Protein AF-0000000084345940 (afdb_homodimer)

Solvent-accessible surface area (backbone atoms only — not comparable to full-atom values): 6329 Å² total; per-residue (Å²): 132,87,79,57,64,68,58,35,52,55,50,37,49,34,37,73,66,59,27,70,25,77,77,74,71,40,69,29,50,72,84,35,34,68,28,63,70,56,36,51,52,23,52,48,50,47,47,73,69,34,82,93,59,132,132,87,79,60,62,69,59,35,53,52,52,37,49,34,36,75,66,56,27,71,26,85,87,78,70,40,69,29,49,73,81,75,48,77,53,63,70,57,36,50,51,22,52,40,52,50,50,67,70,34,84,51,45,91

pLDDT: mean 94.36, std 6.95, range [62.81, 98.5]

Sequence (108 aa):
MEVNMVVVEIAARRIMEKGENPKTHKTYVIDDVTNQVYRKAIENYILEHTEGIIMEVNMVVVEIAARRIMEKGENPKTHKTYVIDDVTNQVYRKAIENYILEHTEGII

Structure (mmCIF, N/CA/C/O backbone):
data_AF-0000000084345940-model_v1
#
loop_
_entity.id
_entity.type
_entity.pdbx_description
1 polymer 'Uncharacterized protein'
#
loop_
_atom_site.group_PDB
_atom_site.id
_atom_site.type_symbol
_atom_site.label_atom_id
_atom_site.label_alt_id
_atom_site.label_comp_id
_atom_site.label_asym_id
_atom_site.label_entity_id
_atom_site.label_seq_id
_atom_site.pdbx_PDB_ins_code
_atom_site.Cartn_x
_atom_site.Cartn_y
_atom_site.Cartn_z
_atom_site.occupancy
_atom_site.B_iso_or_equiv
_atom_site.auth_seq_id
_atom_site.auth_comp_id
_atom_site.auth_asym_id
_atom_site.auth_atom_id
_atom_site.pdbx_PDB_model_num
ATOM 1 N N . MET A 1 1 ? 11.422 -14.758 4.41 1 62.81 1 MET A N 1
ATOM 2 C CA . ME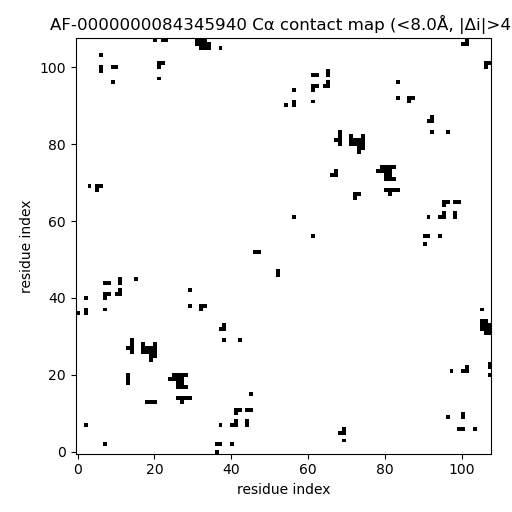T A 1 1 ? 11.273 -13.539 3.621 1 62.81 1 MET A CA 1
ATOM 3 C C . MET A 1 1 ? 10.859 -12.367 4.504 1 62.81 1 MET A C 1
ATOM 5 O O . MET A 1 1 ? 10.07 -12.539 5.438 1 62.81 1 MET A O 1
ATOM 9 N N . GLU A 1 2 ? 11.578 -11.312 4.414 1 83.12 2 GLU A N 1
ATOM 10 C CA . GLU A 1 2 ? 11.273 -10.188 5.293 1 83.12 2 GLU A CA 1
ATOM 11 C C . GLU A 1 2 ? 10.023 -9.445 4.82 1 83.12 2 GLU A C 1
ATOM 13 O O . GLU A 1 2 ? 9.836 -9.242 3.619 1 83.12 2 GLU A O 1
ATOM 18 N N . VAL A 1 3 ? 9.086 -9.266 5.668 1 90.94 3 VAL A N 1
ATOM 19 C CA . VAL A 1 3 ? 7.801 -8.625 5.418 1 90.94 3 VAL A CA 1
ATOM 20 C C . VAL A 1 3 ? 7.977 -7.109 5.348 1 90.94 3 VAL A C 1
ATOM 22 O O . VAL A 1 3 ? 8.648 -6.52 6.195 1 90.94 3 VAL A O 1
ATOM 25 N N . ASN A 1 4 ? 7.566 -6.508 4.223 1 94.31 4 ASN A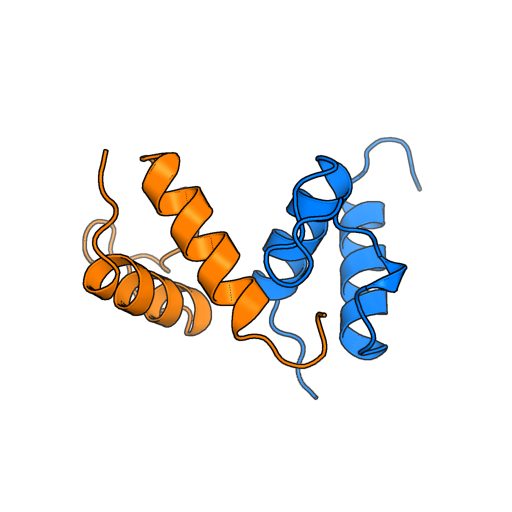 N 1
ATOM 26 C CA . ASN A 1 4 ? 7.535 -5.051 4.137 1 94.31 4 ASN A CA 1
ATOM 27 C C . ASN A 1 4 ? 6.273 -4.477 4.777 1 94.31 4 ASN A C 1
ATOM 29 O O . ASN A 1 4 ? 5.172 -4.668 4.258 1 94.31 4 ASN A O 1
ATOM 33 N N . MET A 1 5 ? 6.523 -3.697 5.809 1 94.75 5 MET A N 1
ATOM 34 C CA . MET A 1 5 ? 5.387 -3.223 6.59 1 94.75 5 MET A CA 1
ATOM 35 C C . MET A 1 5 ? 4.59 -2.184 5.812 1 94.75 5 MET A C 1
ATOM 37 O O . MET A 1 5 ? 3.408 -1.964 6.094 1 94.75 5 MET A O 1
ATOM 41 N N . VAL A 1 6 ? 5.164 -1.563 4.84 1 95.25 6 VAL A N 1
ATOM 42 C CA . VAL A 1 6 ? 4.414 -0.642 3.99 1 95.25 6 VAL A CA 1
ATOM 43 C C . VAL A 1 6 ? 3.334 -1.404 3.229 1 95.25 6 VAL A C 1
ATOM 45 O O . VAL A 1 6 ? 2.174 -0.986 3.199 1 95.25 6 VAL A O 1
ATOM 48 N N . VAL A 1 7 ? 3.719 -2.498 2.732 1 96.75 7 VAL A N 1
ATOM 49 C CA . VAL A 1 7 ? 2.779 -3.34 1.999 1 96.75 7 VAL A CA 1
ATOM 50 C C . VAL A 1 7 ? 1.692 -3.846 2.943 1 96.75 7 VAL A C 1
ATOM 52 O O . VAL A 1 7 ? 0.508 -3.832 2.602 1 96.75 7 VAL A O 1
ATOM 55 N N . VAL A 1 8 ? 2.068 -4.242 4.07 1 97.44 8 VAL A N 1
ATOM 56 C CA . VAL A 1 8 ? 1.151 -4.777 5.07 1 97.44 8 VAL A CA 1
ATOM 57 C C . VAL A 1 8 ? 0.08 -3.74 5.398 1 97.44 8 VAL A C 1
ATOM 59 O O . VAL A 1 8 ? -1.114 -4.047 5.383 1 97.44 8 VAL A O 1
ATOM 62 N N . GLU A 1 9 ? 0.517 -2.521 5.633 1 96.94 9 GLU A N 1
ATOM 63 C CA . GLU A 1 9 ? -0.396 -1.452 6.027 1 96.94 9 GLU A CA 1
ATOM 64 C C . GLU A 1 9 ? -1.352 -1.099 4.891 1 96.94 9 GLU A C 1
ATOM 66 O O . GLU A 1 9 ? -2.551 -0.92 5.109 1 96.94 9 GLU A O 1
ATOM 71 N N . ILE A 1 10 ? -0.805 -0.998 3.707 1 97.56 10 ILE A N 1
ATOM 72 C CA . ILE A 1 10 ? -1.616 -0.627 2.553 1 97.56 10 ILE A CA 1
ATOM 73 C C . ILE A 1 10 ? -2.652 -1.714 2.279 1 97.56 10 ILE A C 1
ATOM 75 O O . ILE A 1 10 ? -3.83 -1.417 2.057 1 97.56 10 ILE A O 1
ATOM 79 N N . ALA A 1 11 ? -2.238 -2.926 2.359 1 97.81 11 ALA A N 1
ATOM 80 C CA . ALA A 1 11 ? -3.15 -4.043 2.131 1 97.81 11 ALA A CA 1
ATOM 81 C C . ALA A 1 11 ? -4.223 -4.105 3.215 1 97.81 11 ALA A C 1
ATOM 83 O O . ALA A 1 11 ? -5.406 -4.301 2.918 1 97.81 11 ALA A O 1
ATOM 84 N N . ALA A 1 12 ? -3.807 -4.008 4.43 1 97.69 12 ALA A N 1
ATOM 85 C CA . ALA A 1 12 ? -4.734 -4.035 5.555 1 97.69 12 ALA A CA 1
ATOM 86 C C . ALA A 1 12 ? -5.816 -2.969 5.398 1 97.69 12 ALA A C 1
ATOM 88 O O . ALA A 1 12 ? -7.008 -3.254 5.559 1 97.69 12 ALA A O 1
ATOM 89 N N . ARG A 1 13 ? -5.453 -1.818 5.008 1 96.56 13 ARG A N 1
ATOM 90 C CA . ARG A 1 13 ? -6.398 -0.723 4.828 1 96.56 13 ARG A CA 1
ATOM 91 C C . ARG A 1 13 ? -7.359 -1.01 3.678 1 96.56 13 ARG A C 1
ATOM 93 O O . ARG A 1 13 ? -8.562 -0.796 3.803 1 96.56 13 ARG A O 1
ATOM 100 N N . ARG A 1 14 ? -6.863 -1.46 2.641 1 97.5 14 ARG A N 1
ATOM 101 C CA . ARG A 1 14 ? -7.68 -1.797 1.479 1 97.5 14 ARG A CA 1
ATOM 102 C C . ARG A 1 14 ? -8.742 -2.826 1.839 1 97.5 14 ARG A C 1
ATOM 104 O O . ARG A 1 14 ? -9.906 -2.695 1.439 1 97.5 14 ARG A O 1
ATOM 111 N N . ILE A 1 15 ? -8.281 -3.846 2.547 1 97.62 15 ILE A N 1
ATOM 112 C CA . ILE A 1 15 ? -9.188 -4.914 2.959 1 97.62 15 ILE A CA 1
ATOM 113 C C . ILE A 1 15 ? -10.242 -4.355 3.912 1 97.62 15 ILE A C 1
ATOM 115 O O . ILE A 1 15 ? -11.438 -4.59 3.729 1 97.62 15 ILE A O 1
ATOM 119 N N . MET A 1 16 ? -9.812 -3.545 4.84 1 96.62 16 MET A N 1
ATOM 120 C CA . MET A 1 16 ? -10.719 -3.039 5.867 1 96.62 16 MET A CA 1
ATOM 121 C C . MET A 1 16 ? -11.719 -2.055 5.277 1 96.62 16 MET A C 1
ATOM 123 O O . MET A 1 16 ? -12.859 -1.98 5.727 1 96.62 16 MET A O 1
ATOM 127 N N . GLU A 1 17 ? -11.352 -1.445 4.242 1 95.62 17 GLU A N 1
ATOM 128 C CA . GLU A 1 17 ? -12.227 -0.45 3.625 1 95.62 17 GLU A CA 1
ATOM 129 C C . GLU A 1 17 ? -13.047 -1.062 2.496 1 95.62 17 GLU A C 1
ATOM 131 O O . GLU A 1 17 ? -13.781 -0.353 1.797 1 95.62 17 GLU A O 1
ATOM 136 N N . LYS A 1 18 ? -12.883 -2.436 2.375 1 97 18 LYS A N 1
ATOM 137 C CA . LYS A 1 18 ? -13.57 -3.152 1.308 1 97 18 LYS A CA 1
ATOM 138 C C . LYS A 1 18 ? -13.258 -2.545 -0.056 1 97 18 LYS A C 1
ATOM 140 O O . LYS A 1 18 ? -14.156 -2.365 -0.883 1 97 18 LYS A O 1
ATOM 145 N N . GLY A 1 19 ? -12.008 -2.129 -0.128 1 96.69 19 GLY A N 1
ATOM 146 C CA . GLY A 1 19 ? -11.555 -1.531 -1.374 1 96.69 19 GLY A CA 1
ATOM 147 C C . GLY A 1 19 ? -11.305 -2.551 -2.471 1 96.69 19 GLY A C 1
ATOM 148 O O . GLY A 1 19 ? -11.406 -3.756 -2.236 1 96.69 19 GLY A O 1
ATOM 149 N N . GLU A 1 20 ? -10.891 -2 -3.578 1 97.06 20 GLU A N 1
ATOM 150 C CA . GLU A 1 20 ? -10.703 -2.832 -4.762 1 97.06 20 GLU A CA 1
ATOM 151 C C . GLU A 1 20 ? -9.312 -3.469 -4.77 1 97.06 20 GLU A C 1
ATOM 153 O O . GLU A 1 20 ? -8.32 -2.814 -4.445 1 97.06 20 GLU A O 1
ATOM 158 N N . ASN A 1 21 ? -9.32 -4.75 -5.172 1 97.56 21 ASN A N 1
ATOM 159 C CA . ASN A 1 21 ? -8.07 -5.383 -5.586 1 97.56 21 ASN A CA 1
ATOM 160 C C . ASN A 1 21 ? -7.668 -4.957 -6.996 1 97.56 21 ASN A C 1
ATOM 162 O O . ASN A 1 21 ? -8.375 -5.246 -7.965 1 97.56 21 ASN A O 1
ATOM 166 N N . PRO A 1 22 ? -6.617 -4.309 -7.066 1 95.44 22 PRO A N 1
ATOM 167 C CA . PRO A 1 22 ? -6.281 -3.742 -8.375 1 95.44 22 PRO A CA 1
ATOM 168 C C . PRO A 1 22 ? -5.898 -4.809 -9.398 1 95.44 22 PRO A C 1
ATOM 170 O O . PRO A 1 22 ? -5.879 -4.539 -10.602 1 95.44 22 PRO A O 1
ATOM 173 N N . LYS A 1 23 ? -5.66 -6.02 -8.977 1 95.06 23 LYS A N 1
ATOM 174 C CA . LYS A 1 23 ? -5.293 -7.105 -9.883 1 95.06 23 LYS A CA 1
ATOM 175 C C . LYS A 1 23 ? -6.535 -7.785 -10.453 1 95.06 23 LYS A C 1
ATOM 177 O O . LYS A 1 23 ? -6.543 -8.203 -11.617 1 95.06 23 LYS A O 1
ATOM 182 N N . THR A 1 24 ? -7.602 -7.852 -9.594 1 95.19 24 THR A N 1
ATOM 183 C CA . THR A 1 24 ? -8.766 -8.625 -10 1 95.19 24 THR A CA 1
ATOM 184 C C . THR A 1 24 ? -9.969 -7.711 -10.242 1 95.19 24 THR A C 1
ATOM 186 O O . THR A 1 24 ? -10.961 -8.125 -10.836 1 95.19 24 THR A O 1
ATOM 189 N N . HIS A 1 25 ? -9.891 -6.48 -9.695 1 95.5 25 HIS A N 1
ATOM 190 C CA . HIS A 1 25 ? -10.938 -5.469 -9.789 1 95.5 25 HIS A CA 1
ATOM 191 C C . HIS A 1 25 ? -12.172 -5.875 -8.992 1 95.5 25 HIS A C 1
ATOM 193 O O . HIS A 1 25 ? -13.273 -5.402 -9.258 1 95.5 25 HIS A O 1
ATOM 199 N N . LYS A 1 26 ? -12 -6.859 -8.125 1 97 26 LYS A N 1
ATOM 200 C CA . LYS A 1 26 ? -13.008 -7.246 -7.141 1 97 26 LYS A CA 1
ATOM 201 C C . LYS A 1 26 ? -12.656 -6.711 -5.754 1 97 26 LYS A C 1
ATOM 203 O O . LYS A 1 26 ? -11.609 -6.094 -5.57 1 97 26 LYS A O 1
ATOM 208 N N . THR A 1 27 ? -13.555 -6.844 -4.859 1 98 27 THR A N 1
ATOM 209 C CA . THR A 1 27 ? -13.273 -6.449 -3.484 1 98 27 THR A CA 1
ATOM 210 C C . THR A 1 27 ? -12.062 -7.203 -2.939 1 98 27 THR A C 1
ATOM 212 O O . THR A 1 27 ? -11.961 -8.422 -3.107 1 98 27 THR A O 1
ATOM 215 N N . TYR A 1 28 ? -11.148 -6.469 -2.348 1 97.44 28 TYR A N 1
ATOM 216 C CA . TYR A 1 28 ? -9.938 -7.055 -1.782 1 97.44 28 TYR A CA 1
ATOM 217 C C . TYR A 1 28 ? -10.242 -7.777 -0.475 1 97.44 28 TYR A C 1
ATOM 219 O O . TYR A 1 28 ? -10.797 -7.188 0.453 1 97.44 28 TYR A O 1
ATOM 227 N N . VAL A 1 29 ? -9.867 -9.055 -0.514 1 97.56 29 VAL A N 1
ATOM 228 C CA . VAL A 1 29 ? -10.125 -9.844 0.686 1 97.56 29 VAL A CA 1
ATOM 229 C C . VAL A 1 29 ? -8.844 -10.531 1.142 1 97.56 29 VAL A C 1
ATOM 231 O O . VAL A 1 29 ? -7.891 -10.664 0.365 1 97.56 29 VAL A O 1
ATOM 234 N N . ILE A 1 30 ? -8.789 -10.969 2.346 1 97.25 30 ILE A N 1
ATOM 235 C CA . ILE A 1 30 ? -7.59 -11.539 2.949 1 97.25 30 ILE A CA 1
ATOM 236 C C . ILE A 1 30 ? -7.184 -12.797 2.195 1 97.25 30 ILE A C 1
ATOM 238 O O . ILE A 1 30 ? -5.992 -13.094 2.061 1 97.25 30 ILE A O 1
ATOM 242 N N . ASP A 1 31 ? -8.141 -13.523 1.625 1 96.19 31 ASP A N 1
ATOM 243 C CA . ASP A 1 31 ? -7.875 -14.773 0.92 1 96.19 31 ASP A CA 1
ATOM 244 C C . ASP A 1 31 ? -7.133 -14.523 -0.391 1 96.19 31 ASP A C 1
ATOM 246 O O . ASP A 1 31 ? -6.598 -15.453 -0.997 1 96.19 31 ASP A O 1
ATOM 250 N N . ASP A 1 32 ? -7.059 -13.305 -0.835 1 96.56 32 ASP A N 1
ATOM 251 C CA . ASP A 1 32 ? -6.32 -12.938 -2.039 1 96.56 32 ASP A CA 1
ATOM 252 C C . ASP A 1 32 ? -4.816 -12.875 -1.764 1 96.56 32 ASP A C 1
ATOM 254 O O . ASP A 1 32 ? -4.012 -12.836 -2.695 1 96.56 32 ASP A O 1
ATOM 258 N N . VAL A 1 33 ? -4.465 -12.859 -0.427 1 96.5 33 VAL A N 1
ATOM 259 C CA . VAL A 1 33 ? -3.059 -12.859 -0.039 1 96.5 33 VAL A CA 1
ATOM 260 C C . VAL A 1 33 ? -2.555 -14.297 0.075 1 96.5 33 VAL A C 1
ATOM 262 O O . VAL A 1 33 ? -2.793 -14.969 1.084 1 96.5 33 VAL A O 1
ATOM 265 N N . THR A 1 34 ? -1.873 -14.703 -0.918 1 94.38 34 THR A N 1
ATOM 266 C CA . THR A 1 34 ? -1.525 -16.109 -1.019 1 94.38 34 THR A CA 1
ATOM 267 C C . THR A 1 34 ? -0.215 -16.406 -0.292 1 94.38 34 THR A C 1
ATOM 269 O O . THR A 1 34 ? 0.068 -17.547 0.059 1 94.38 34 THR A O 1
ATOM 272 N N . ASN A 1 35 ? 0.516 -15.32 -0.15 1 95.5 35 ASN A N 1
ATOM 273 C CA . ASN A 1 35 ? 1.71 -15.469 0.676 1 95.5 35 ASN A CA 1
ATOM 274 C C . ASN A 1 35 ? 1.358 -15.547 2.158 1 95.5 35 ASN A C 1
ATOM 276 O O . ASN A 1 35 ? 0.86 -14.586 2.738 1 95.5 35 ASN A O 1
ATOM 280 N N . GLN A 1 36 ? 1.696 -16.609 2.719 1 94.25 36 GLN A N 1
ATOM 281 C CA . GLN A 1 36 ? 1.247 -16.891 4.078 1 94.25 36 GLN A CA 1
ATOM 282 C C . GLN A 1 36 ? 1.905 -15.938 5.078 1 94.25 36 GLN A C 1
ATOM 284 O O . GLN A 1 36 ? 1.288 -15.547 6.07 1 94.25 36 GLN A O 1
ATOM 289 N N . VAL A 1 37 ? 3.133 -15.57 4.777 1 95.31 37 VAL A N 1
ATOM 290 C CA . VAL A 1 37 ? 3.852 -14.68 5.68 1 95.31 37 VAL A CA 1
ATOM 291 C C . VAL A 1 37 ? 3.199 -13.297 5.668 1 95.31 37 VAL A C 1
ATOM 293 O O . VAL A 1 37 ? 2.928 -12.727 6.723 1 95.31 37 VAL A O 1
ATOM 296 N N . TYR A 1 38 ? 2.883 -12.844 4.527 1 96.25 38 TYR A N 1
ATOM 297 C CA . TYR A 1 38 ? 2.18 -11.57 4.41 1 96.25 38 TYR A CA 1
ATOM 298 C C . TYR A 1 38 ? 0.767 -11.68 4.973 1 96.25 38 TYR A C 1
ATOM 300 O O . TYR A 1 38 ? 0.283 -10.75 5.633 1 96.25 38 TYR A O 1
ATOM 308 N N . ARG A 1 39 ? 0.084 -12.711 4.742 1 96.94 39 ARG A N 1
ATOM 309 C CA . ARG A 1 39 ? -1.277 -12.891 5.234 1 96.94 39 ARG A CA 1
ATOM 310 C C . ARG A 1 39 ? -1.329 -12.766 6.754 1 96.94 39 ARG A C 1
ATOM 312 O O . ARG A 1 39 ? -2.152 -12.023 7.293 1 96.94 39 ARG A O 1
ATOM 319 N N . LYS A 1 40 ? -0.435 -13.43 7.359 1 97.25 40 LYS A N 1
ATOM 320 C CA . LYS A 1 40 ? -0.396 -13.391 8.82 1 97.25 40 LYS A CA 1
ATOM 321 C C . LYS A 1 40 ? -0.075 -11.984 9.32 1 97.25 40 LYS A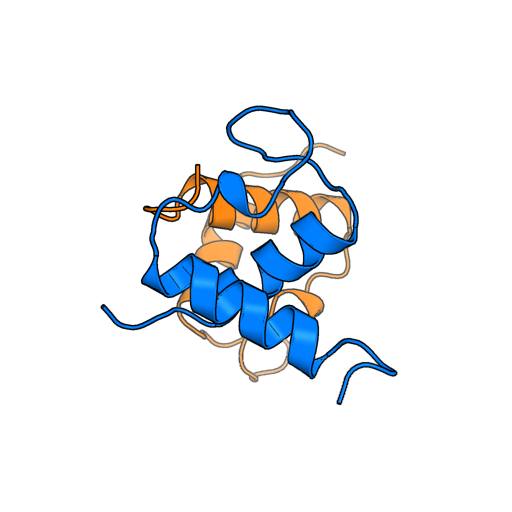 C 1
ATOM 323 O O . LYS A 1 40 ? -0.68 -11.508 10.289 1 97.25 40 LYS A O 1
ATOM 328 N N . ALA A 1 41 ? 0.884 -11.391 8.688 1 97 41 ALA A N 1
ATOM 329 C CA . ALA A 1 41 ? 1.278 -10.039 9.086 1 97 41 ALA A CA 1
ATOM 330 C C . ALA A 1 41 ? 0.117 -9.062 8.938 1 97 41 ALA A C 1
ATOM 332 O O . ALA A 1 41 ? -0.093 -8.203 9.797 1 97 41 ALA A O 1
ATOM 333 N N . ILE A 1 42 ? -0.634 -9.219 7.91 1 97.62 42 ILE A N 1
ATOM 334 C CA . ILE A 1 42 ? -1.771 -8.336 7.664 1 97.62 42 ILE A CA 1
ATOM 335 C C . ILE A 1 42 ? -2.859 -8.602 8.703 1 97.62 42 ILE A C 1
ATOM 337 O O . ILE A 1 42 ? -3.422 -7.66 9.273 1 97.62 42 ILE A O 1
ATOM 341 N N . GLU A 1 43 ? -3.131 -9.867 8.938 1 97.25 43 GLU A N 1
ATOM 342 C CA . GLU A 1 43 ? -4.113 -10.211 9.961 1 97.25 43 GLU A CA 1
ATOM 343 C C . GLU A 1 43 ? -3.734 -9.617 11.312 1 97.25 43 GLU A C 1
ATOM 345 O O . GLU A 1 43 ? -4.574 -9.031 12 1 97.25 43 GLU A O 1
ATOM 350 N N . ASN A 1 44 ? -2.482 -9.781 11.625 1 97.06 44 ASN A N 1
ATOM 351 C CA . ASN A 1 44 ? -2.01 -9.234 12.891 1 97.06 44 ASN A CA 1
ATOM 352 C C . ASN A 1 44 ? -2.162 -7.719 12.945 1 97.06 44 ASN A C 1
ATOM 354 O O . ASN A 1 44 ? -2.596 -7.172 13.961 1 97.06 44 ASN A O 1
ATOM 358 N N . TYR A 1 45 ? -1.784 -7.086 11.945 1 96.94 45 TYR A N 1
ATOM 359 C CA . TYR A 1 45 ? -1.889 -5.633 11.875 1 96.94 45 TYR A CA 1
ATOM 360 C C . TYR A 1 45 ? -3.326 -5.18 12.094 1 96.94 45 TYR A C 1
ATOM 362 O O . TYR A 1 45 ? -3.58 -4.258 12.875 1 96.94 45 TYR A O 1
ATOM 370 N N . ILE A 1 46 ? -4.277 -5.84 11.422 1 97.19 46 ILE A N 1
ATOM 371 C CA . ILE A 1 46 ? -5.691 -5.488 11.523 1 97.19 46 ILE A CA 1
ATOM 372 C C . ILE A 1 46 ? -6.164 -5.68 12.961 1 97.19 46 ILE A C 1
ATOM 374 O O . ILE A 1 46 ? -6.801 -4.793 13.539 1 97.19 46 ILE A O 1
ATOM 378 N N . LEU A 1 47 ? -5.785 -6.793 13.5 1 96.06 47 LEU A N 1
ATOM 379 C CA . LEU A 1 47 ? -6.219 -7.094 14.859 1 96.06 47 LEU A CA 1
ATOM 380 C C . LEU A 1 47 ? -5.625 -6.094 15.852 1 96.06 47 LEU A C 1
ATOM 382 O O . LEU A 1 47 ? -6.316 -5.637 16.766 1 96.06 47 LEU A O 1
ATOM 386 N N . GLU A 1 48 ? -4.379 -5.762 15.68 1 95.12 48 GLU A N 1
ATOM 387 C CA . GLU A 1 48 ? -3.68 -4.852 16.578 1 95.12 48 GLU A CA 1
ATOM 388 C C . GLU A 1 48 ? -4.238 -3.436 16.469 1 95.12 48 GLU A C 1
ATOM 390 O O . GLU A 1 48 ? -4.168 -2.66 17.438 1 95.12 48 GLU A O 1
ATOM 395 N N . HIS A 1 49 ? -4.859 -3.127 15.391 1 92.94 49 HIS A N 1
ATOM 396 C CA . HIS A 1 49 ? -5.301 -1.754 15.18 1 92.94 49 HIS A CA 1
ATOM 397 C C . HIS A 1 49 ? -6.82 -1.646 15.234 1 92.94 49 HIS A C 1
ATOM 399 O O . HIS A 1 49 ? -7.383 -0.597 14.914 1 92.94 49 HIS A O 1
ATOM 405 N N . THR A 1 50 ? -7.469 -2.758 15.492 1 90.69 50 THR A N 1
ATOM 406 C CA . THR A 1 50 ? -8.914 -2.738 15.68 1 90.69 50 THR A CA 1
ATOM 407 C C . THR A 1 50 ? -9.266 -2.51 17.156 1 90.69 50 THR A C 1
ATOM 409 O O . THR A 1 50 ? -8.844 -3.277 18.016 1 90.69 50 THR A O 1
ATOM 412 N N . GLU A 1 51 ? -9.844 -1.501 17.25 1 85.44 51 GLU A N 1
ATOM 413 C CA . GLU A 1 51 ? -10.289 -1.206 18.609 1 85.44 51 GLU A CA 1
ATOM 414 C C . GLU A 1 51 ? -11.305 -2.238 19.094 1 85.44 51 GLU A C 1
ATOM 416 O O . GLU A 1 51 ? -12.18 -2.662 18.328 1 85.44 51 GLU A O 1
ATOM 421 N N . GLY A 1 52 ? -11.18 -2.652 20.359 1 80.38 52 GLY A N 1
ATOM 422 C CA . GLY A 1 52 ? -12.164 -3.523 20.984 1 80.38 52 GLY A CA 1
ATOM 423 C C . GLY A 1 52 ? -11.805 -4.992 20.891 1 80.38 52 GLY A C 1
ATOM 424 O O . GLY A 1 52 ? -12.508 -5.848 21.438 1 80.38 52 GLY A O 1
ATOM 425 N N . ILE A 1 53 ? -10.836 -5.223 19.984 1 69.12 53 ILE A N 1
ATOM 426 C CA . ILE A 1 53 ? -10.352 -6.594 19.906 1 69.12 53 ILE A CA 1
ATOM 427 C C . ILE A 1 53 ? -9.055 -6.723 20.703 1 69.12 53 ILE A C 1
ATOM 429 O O . ILE A 1 53 ? -8.07 -6.043 20.422 1 69.12 53 ILE A O 1
ATOM 433 N N . ILE A 1 54 ? -9.016 -7.586 21.906 1 69.25 54 ILE A N 1
ATOM 434 C CA . ILE A 1 54 ? -7.883 -7.812 22.797 1 69.25 54 ILE A CA 1
ATOM 435 C C . ILE A 1 54 ? -7.379 -9.242 22.625 1 69.25 54 ILE A C 1
ATOM 437 O O . ILE A 1 54 ? -8.172 -10.172 22.422 1 69.25 54 ILE A O 1
ATOM 441 N N . MET B 1 1 ? -8.844 13.75 -13 1 65.94 1 MET B N 1
ATOM 442 C CA . MET B 1 1 ? -7.508 14.227 -13.336 1 65.94 1 MET B CA 1
ATOM 443 C C . MET B 1 1 ? -6.617 13.078 -13.789 1 65.94 1 MET B C 1
ATOM 445 O O . MET B 1 1 ? -6.766 11.945 -13.328 1 65.94 1 MET B O 1
ATOM 449 N N . GLU B 1 2 ? -5.871 13.25 -14.773 1 86.62 2 GLU B N 1
ATOM 450 C CA . GLU B 1 2 ? -5.02 12.188 -15.297 1 86.62 2 GLU B CA 1
ATOM 451 C C . GLU B 1 2 ? -3.789 11.977 -14.414 1 86.62 2 GLU B C 1
ATOM 453 O O . GLU B 1 2 ? -3.186 12.945 -13.945 1 86.62 2 GLU B O 1
ATOM 458 N N . VAL B 1 3 ? -3.477 10.828 -14.031 1 93.19 3 VAL B N 1
ATOM 459 C CA . VAL B 1 3 ? -2.365 10.445 -13.164 1 93.19 3 VAL B CA 1
ATOM 460 C C . VAL B 1 3 ? -1.116 10.203 -14.008 1 93.19 3 VAL B C 1
ATOM 462 O O . VAL B 1 3 ? -1.179 9.539 -15.047 1 93.19 3 VAL B O 1
ATOM 465 N N . ASN B 1 4 ? -0.039 10.891 -13.719 1 97.38 4 ASN B N 1
ATOM 466 C CA . ASN B 1 4 ? 1.25 10.625 -14.352 1 97.38 4 ASN B CA 1
ATOM 467 C C . ASN B 1 4 ? 1.934 9.406 -13.734 1 97.38 4 ASN B C 1
ATOM 469 O O . ASN B 1 4 ? 2.389 9.461 -12.594 1 97.38 4 ASN B O 1
ATOM 473 N N . MET B 1 5 ? 2.092 8.406 -14.547 1 96.88 5 MET B N 1
ATOM 474 C CA . MET B 1 5 ? 2.561 7.125 -14.023 1 96.88 5 MET B CA 1
ATOM 475 C C . MET B 1 5 ? 4.039 7.191 -13.664 1 96.88 5 MET B C 1
ATOM 477 O O . MET B 1 5 ? 4.516 6.422 -12.828 1 96.88 5 MET B O 1
ATOM 481 N N . VAL B 1 6 ? 4.773 8.078 -14.273 1 97.69 6 VAL B N 1
ATOM 482 C CA . VAL B 1 6 ? 6.172 8.25 -13.898 1 97.69 6 VAL B CA 1
ATOM 483 C C . VAL B 1 6 ? 6.27 8.734 -12.453 1 97.69 6 VAL B C 1
ATOM 485 O O . VAL B 1 6 ? 7.074 8.227 -11.672 1 97.69 6 VAL B O 1
ATOM 488 N N . VAL B 1 7 ? 5.391 9.664 -12.086 1 97.44 7 VAL B N 1
ATOM 489 C CA . VAL B 1 7 ? 5.34 10.188 -10.727 1 97.44 7 VAL B CA 1
ATOM 490 C C . VAL B 1 7 ? 4.918 9.086 -9.758 1 97.44 7 VAL B C 1
ATOM 492 O O . VAL B 1 7 ? 5.512 8.93 -8.688 1 97.44 7 VAL B O 1
ATOM 495 N N . VAL B 1 8 ? 3.975 8.32 -10.125 1 98.5 8 VAL B N 1
ATOM 496 C CA . VAL B 1 8 ? 3.445 7.23 -9.312 1 98.5 8 VAL B CA 1
ATOM 497 C C . VAL B 1 8 ? 4.559 6.234 -9 1 98.5 8 VAL B C 1
ATOM 499 O O . VAL B 1 8 ? 4.75 5.859 -7.84 1 98.5 8 VAL B O 1
ATOM 502 N N . GLU B 1 9 ? 5.316 5.863 -10.039 1 98.25 9 GLU B N 1
ATOM 503 C CA . GLU B 1 9 ? 6.387 4.879 -9.898 1 98.25 9 GLU B CA 1
ATOM 504 C C . GLU B 1 9 ? 7.496 5.402 -8.984 1 98.25 9 GLU B C 1
ATOM 506 O O . GLU B 1 9 ? 8 4.668 -8.133 1 98.25 9 GLU B O 1
ATOM 511 N N . ILE B 1 10 ? 7.852 6.641 -9.125 1 98.12 10 ILE B N 1
ATOM 512 C CA . ILE B 1 10 ? 8.922 7.238 -8.328 1 98.12 10 ILE B CA 1
ATOM 513 C C . ILE B 1 10 ? 8.492 7.316 -6.867 1 98.12 10 ILE B C 1
ATOM 515 O O . ILE B 1 10 ? 9.258 6.945 -5.973 1 98.12 10 ILE B O 1
ATOM 519 N N . ALA B 1 11 ? 7.328 7.75 -6.668 1 98.19 11 ALA B N 1
ATOM 520 C CA . ALA B 1 11 ? 6.824 7.863 -5.305 1 98.19 11 ALA B CA 1
ATOM 521 C C . ALA B 1 11 ? 6.711 6.488 -4.648 1 98.19 11 ALA B C 1
ATOM 523 O O . ALA B 1 11 ? 7.109 6.312 -3.494 1 98.19 11 ALA B O 1
ATOM 524 N N . ALA B 1 12 ? 6.203 5.512 -5.387 1 98.31 12 ALA B N 1
ATOM 525 C CA . ALA B 1 12 ? 6.055 4.152 -4.871 1 98.31 12 ALA B CA 1
ATOM 526 C C . ALA B 1 12 ? 7.402 3.578 -4.445 1 98.31 12 ALA B C 1
ATOM 528 O O . ALA B 1 12 ? 7.527 3.006 -3.359 1 98.31 12 ALA B O 1
ATOM 529 N N . ARG B 1 13 ? 8.398 3.799 -5.219 1 97.62 13 ARG B N 1
ATOM 530 C CA . ARG B 1 13 ? 9.734 3.301 -4.926 1 97.62 13 ARG B CA 1
ATOM 531 C C . ARG B 1 13 ? 10.312 3.979 -3.688 1 97.62 13 ARG B C 1
ATOM 533 O O . ARG B 1 13 ? 10.875 3.312 -2.814 1 97.62 13 ARG B O 1
ATOM 540 N N . ARG B 1 14 ? 10.18 5.273 -3.6 1 98.12 14 ARG B N 1
ATOM 541 C CA . ARG B 1 14 ? 10.68 6.027 -2.457 1 98.12 14 ARG B CA 1
ATOM 542 C C . ARG B 1 14 ? 10.047 5.543 -1.157 1 98.12 14 ARG B C 1
ATOM 544 O O . ARG B 1 14 ? 10.734 5.379 -0.148 1 98.12 14 ARG B O 1
ATOM 551 N N . ILE B 1 15 ? 8.727 5.316 -1.241 1 98 15 ILE B N 1
ATOM 552 C CA . ILE B 1 15 ? 7.98 4.867 -0.071 1 98 15 ILE B CA 1
ATOM 553 C C . ILE B 1 15 ? 8.398 3.445 0.297 1 98 15 ILE B C 1
ATOM 555 O O . ILE B 1 15 ? 8.695 3.16 1.46 1 98 15 ILE B O 1
ATOM 559 N N . MET B 1 16 ? 8.531 2.617 -0.704 1 96.38 16 MET B N 1
ATOM 560 C CA . MET B 1 16 ? 8.859 1.213 -0.475 1 96.38 16 MET B CA 1
ATOM 561 C C . MET B 1 16 ? 10.289 1.063 0.036 1 96.38 16 MET B C 1
ATOM 563 O O . MET B 1 16 ? 10.578 0.166 0.829 1 96.38 16 MET B O 1
ATOM 567 N N . GLU B 1 17 ? 11.086 1.966 -0.326 1 95.44 17 GLU B N 1
ATOM 568 C CA . GLU B 1 17 ? 12.492 1.896 0.066 1 95.44 17 GLU B CA 1
ATOM 569 C C . GLU B 1 17 ? 12.758 2.73 1.316 1 95.44 17 GLU B C 1
ATOM 571 O O . GLU B 1 17 ? 13.906 2.848 1.757 1 95.44 17 GLU B O 1
ATOM 576 N N . LYS B 1 18 ? 11.688 3.299 1.828 1 96.06 18 LYS B N 1
ATOM 577 C CA . LYS B 1 18 ? 11.797 4.164 3 1 96.06 18 LYS B CA 1
ATOM 578 C C . LYS B 1 18 ? 12.75 5.324 2.742 1 96.06 18 LYS B C 1
ATOM 580 O O . LYS B 1 18 ? 13.586 5.641 3.588 1 96.06 18 LYS B O 1
ATOM 585 N N . GLY B 1 19 ? 12.578 5.754 1.53 1 97.12 19 GLY B N 1
ATOM 586 C CA . GLY B 1 19 ? 13.406 6.891 1.148 1 97.12 19 GLY B CA 1
ATOM 587 C C . GLY B 1 19 ? 12.953 8.195 1.774 1 97.12 19 GLY B C 1
ATOM 588 O O . GLY B 1 19 ? 11.906 8.242 2.434 1 97.12 19 GLY B O 1
ATOM 589 N N . GLU B 1 20 ? 13.727 9.211 1.547 1 97.62 20 GLU B N 1
ATOM 590 C CA . GLU B 1 20 ? 13.461 10.523 2.125 1 97.62 20 GLU B CA 1
ATOM 591 C C . GLU B 1 20 ? 12.406 11.281 1.322 1 97.62 20 GLU B C 1
ATOM 593 O O . GLU B 1 20 ? 12.438 11.273 0.09 1 97.62 20 GLU B O 1
ATOM 598 N N . ASN B 1 21 ? 11.5 11.961 2.064 1 97.69 21 ASN B N 1
ATOM 599 C CA . ASN B 1 21 ? 10.68 13.023 1.48 1 97.69 21 ASN B CA 1
ATOM 600 C C . ASN B 1 21 ? 11.453 14.328 1.371 1 97.69 21 ASN B C 1
ATOM 602 O O . ASN B 1 21 ? 11.828 14.922 2.385 1 97.69 21 ASN B O 1
ATOM 606 N N . PRO B 1 22 ? 11.703 14.672 0.19 1 95.94 22 PRO B N 1
ATOM 607 C CA . PRO B 1 22 ? 12.578 15.836 0.049 1 95.94 22 PRO B CA 1
ATOM 608 C C . PRO B 1 22 ? 11.961 17.109 0.598 1 95.94 22 PRO B C 1
ATOM 610 O O . PRO B 1 22 ? 12.672 18.094 0.851 1 95.94 22 PRO B O 1
ATOM 613 N N . LYS B 1 23 ? 10.703 17.141 0.776 1 96.19 23 LYS B N 1
ATOM 614 C CA . LYS B 1 23 ? 10.023 18.312 1.296 1 96.19 23 LYS B CA 1
ATOM 615 C C . LYS B 1 23 ? 10.148 18.406 2.814 1 96.19 23 LYS B C 1
ATOM 617 O O . LYS B 1 23 ? 10.266 19.484 3.375 1 96.19 23 LYS B O 1
ATOM 622 N N . THR B 1 24 ? 10.172 17.281 3.496 1 96.69 24 THR B N 1
ATOM 623 C CA . THR B 1 24 ? 10.133 17.266 4.953 1 96.69 24 THR B CA 1
ATOM 624 C C . THR B 1 24 ? 11.453 16.766 5.523 1 96.69 24 THR B C 1
ATOM 626 O O . THR B 1 24 ? 11.727 16.938 6.715 1 96.69 24 THR B O 1
ATOM 629 N N . HIS B 1 25 ? 12.164 16.031 4.688 1 96.94 25 HIS B N 1
ATOM 630 C CA . HIS B 1 25 ? 13.445 15.422 5.039 1 96.94 25 HIS B CA 1
ATOM 631 C C . HIS B 1 25 ? 13.258 14.281 6.027 1 96.94 25 HIS B C 1
ATOM 633 O O . HIS B 1 25 ? 14.18 13.945 6.773 1 96.94 25 HIS B O 1
ATOM 639 N N . LYS B 1 26 ? 12.055 13.773 6.102 1 97.88 26 LYS B N 1
ATOM 640 C CA . LYS B 1 26 ? 11.727 12.57 6.852 1 97.88 26 LYS B CA 1
ATOM 641 C C . LYS B 1 26 ? 11.438 11.398 5.914 1 97.88 26 LYS B C 1
ATOM 643 O O . LYS B 1 26 ? 11.477 11.555 4.691 1 97.88 26 LYS B O 1
ATOM 648 N N . THR B 1 27 ? 11.25 10.273 6.43 1 97.94 27 THR B N 1
ATOM 649 C CA . THR B 1 27 ? 10.898 9.109 5.625 1 97.94 27 THR B CA 1
ATOM 650 C C . THR B 1 27 ? 9.602 9.352 4.863 1 97.94 27 THR B C 1
ATOM 652 O O . THR B 1 27 ? 8.633 9.867 5.426 1 97.94 27 THR B O 1
ATOM 655 N N . TYR B 1 28 ? 9.57 9.109 3.598 1 97.75 28 TYR B N 1
ATOM 656 C CA . TYR B 1 28 ? 8.398 9.273 2.748 1 97.75 28 TYR B CA 1
ATOM 657 C C . TYR B 1 28 ? 7.355 8.203 3.043 1 97.75 28 TYR B C 1
ATOM 659 O O . TYR B 1 28 ? 7.645 7.012 2.963 1 97.75 28 TYR B O 1
ATOM 667 N N . VAL B 1 29 ? 6.242 8.633 3.461 1 97.25 29 VAL B N 1
ATOM 668 C CA . VAL B 1 29 ? 5.172 7.688 3.752 1 97.25 29 VAL B CA 1
ATOM 669 C C . VAL B 1 29 ? 3.959 7.988 2.873 1 97.25 29 VAL B C 1
ATOM 671 O O . VAL B 1 29 ? 3.828 9.094 2.344 1 97.25 29 VAL B O 1
ATOM 674 N N . ILE B 1 30 ? 3.092 7.07 2.744 1 97 30 ILE B N 1
ATOM 675 C CA . ILE B 1 30 ? 1.952 7.184 1.843 1 97 30 ILE B CA 1
ATOM 676 C C . ILE B 1 30 ? 1.048 8.328 2.297 1 97 30 ILE B C 1
ATOM 678 O O . ILE B 1 30 ? 0.45 9.023 1.469 1 97 30 ILE B O 1
ATOM 682 N N . ASP B 1 31 ? 1.043 8.555 3.6 1 95.94 31 ASP B N 1
ATOM 683 C CA . ASP B 1 31 ? 0.161 9.578 4.156 1 95.94 31 ASP B CA 1
ATOM 684 C C . ASP B 1 31 ? 0.656 10.977 3.809 1 95.94 31 ASP B C 1
ATOM 686 O O . ASP B 1 31 ? -0.074 11.961 3.973 1 95.94 31 ASP B O 1
ATOM 690 N N . ASP B 1 32 ? 1.816 11.156 3.332 1 97.25 32 ASP B N 1
ATOM 691 C CA . ASP B 1 32 ? 2.348 12.438 2.877 1 97.25 32 ASP B CA 1
ATOM 692 C C . ASP B 1 32 ? 1.715 12.852 1.551 1 97.25 32 ASP B C 1
ATOM 694 O O . ASP B 1 32 ? 1.817 14.008 1.145 1 97.25 32 ASP B O 1
ATOM 698 N N . VAL B 1 33 ? 1.123 11.812 0.809 1 96.88 33 VAL B N 1
ATOM 699 C CA . VAL B 1 33 ? 0.468 12.102 -0.463 1 96.88 33 VAL B CA 1
ATOM 700 C C . VAL B 1 33 ? -0.961 12.578 -0.214 1 96.88 33 VAL B C 1
ATOM 702 O O . VAL B 1 33 ? -1.848 11.766 0.079 1 96.88 33 VAL B O 1
ATOM 705 N N . THR B 1 34 ? -1.187 13.82 -0.363 1 96.06 34 THR B N 1
ATOM 706 C CA . THR B 1 34 ? -2.447 14.414 0.066 1 96.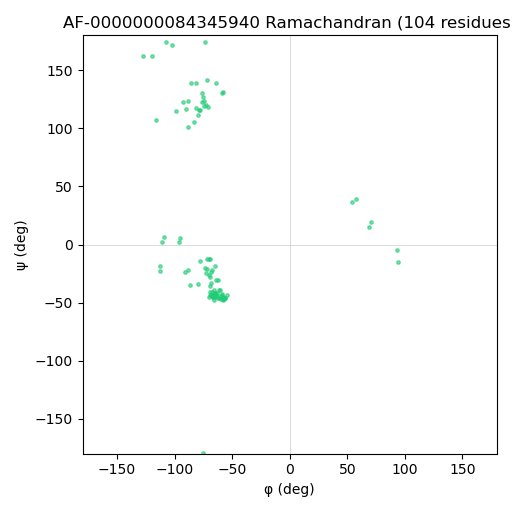06 34 THR B CA 1
ATOM 707 C C . THR B 1 34 ? -3.465 14.398 -1.071 1 96.06 34 THR B C 1
ATOM 709 O O . THR B 1 34 ? -4.668 14.523 -0.835 1 96.06 34 THR B O 1
ATOM 712 N N . ASN B 1 35 ? -2.896 14.344 -2.262 1 96.75 35 ASN B N 1
ATOM 713 C CA . ASN B 1 35 ? -3.807 14.164 -3.389 1 96.75 35 ASN B CA 1
ATOM 714 C C . ASN B 1 35 ? -4.367 12.742 -3.43 1 96.75 35 ASN B C 1
ATOM 716 O O . ASN B 1 35 ? -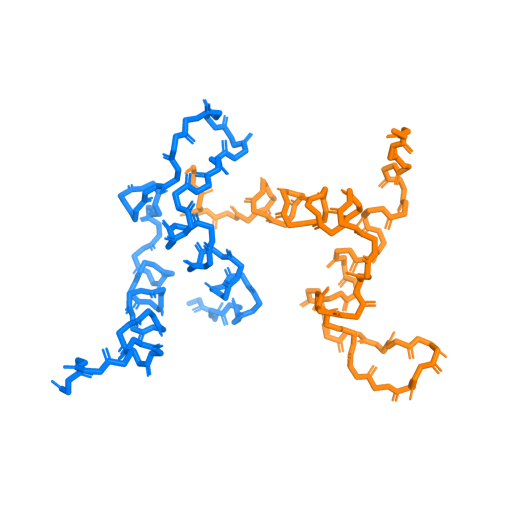3.623 11.781 -3.633 1 96.75 35 ASN B O 1
ATOM 720 N N . GLN B 1 36 ? -5.598 12.641 -3.346 1 94.88 36 GLN B N 1
ATOM 721 C CA . GLN B 1 36 ? -6.238 11.344 -3.168 1 94.88 36 GLN B CA 1
ATOM 722 C C . GLN B 1 36 ? -6.102 10.484 -4.426 1 94.88 36 GLN B C 1
ATOM 724 O O . GLN B 1 36 ? -5.965 9.266 -4.34 1 94.88 36 GLN B O 1
ATOM 729 N N . VAL B 1 37 ? -6.152 11.078 -5.59 1 96.75 37 VAL B N 1
ATOM 730 C CA . VAL B 1 37 ? -6.055 10.344 -6.848 1 96.75 37 VAL B CA 1
ATOM 731 C C . VAL B 1 37 ? -4.664 9.727 -6.98 1 96.75 37 VAL B C 1
ATOM 733 O O . VAL B 1 37 ? -4.531 8.547 -7.301 1 96.75 37 VAL B O 1
ATOM 736 N N . TYR B 1 38 ? -3.67 10.492 -6.652 1 97.75 38 TYR B N 1
ATOM 737 C CA . TYR B 1 38 ? -2.309 9.977 -6.688 1 97.75 38 TYR B CA 1
ATOM 738 C C . TYR B 1 38 ? -2.092 8.945 -5.586 1 97.75 38 TYR B C 1
ATOM 740 O O . TYR B 1 38 ? -1.411 7.938 -5.797 1 97.75 38 TYR B O 1
ATOM 748 N N . ARG B 1 39 ? -2.629 9.227 -4.457 1 97.44 39 ARG B N 1
ATOM 749 C CA . ARG B 1 39 ? -2.479 8.289 -3.35 1 97.44 39 ARG B CA 1
ATOM 750 C C . ARG B 1 39 ? -3.006 6.91 -3.727 1 97.44 39 ARG B C 1
ATOM 752 O O . ARG B 1 39 ? -2.314 5.902 -3.549 1 97.44 39 ARG B O 1
ATOM 759 N N . LYS B 1 40 ? -4.172 6.91 -4.316 1 96.94 40 LYS B N 1
ATOM 760 C CA . LYS B 1 40 ? -4.77 5.645 -4.734 1 96.94 40 LYS B CA 1
ATOM 761 C C . LYS B 1 40 ? -3.934 4.977 -5.82 1 96.94 40 LYS B C 1
ATOM 763 O O . LYS B 1 40 ? -3.725 3.76 -5.789 1 96.94 40 LYS B O 1
ATOM 768 N N . ALA B 1 41 ? -3.508 5.73 -6.73 1 98.12 41 ALA B N 1
ATOM 769 C CA . ALA B 1 41 ? -2.703 5.188 -7.82 1 98.12 41 ALA B CA 1
ATOM 770 C C . ALA B 1 41 ? -1.408 4.574 -7.293 1 98.12 41 ALA B C 1
ATOM 772 O O . ALA B 1 41 ? -0.974 3.523 -7.766 1 98.12 41 ALA B O 1
ATOM 773 N N . ILE B 1 42 ? -0.789 5.18 -6.312 1 98.44 42 ILE B N 1
ATOM 774 C CA . ILE B 1 42 ? 0.458 4.691 -5.73 1 98.44 42 ILE B CA 1
ATOM 775 C C . ILE B 1 42 ? 0.198 3.402 -4.957 1 98.44 42 ILE B C 1
ATOM 777 O O . ILE B 1 42 ? 0.946 2.43 -5.09 1 98.44 42 ILE B O 1
ATOM 781 N N . GLU B 1 43 ? -0.896 3.395 -4.188 1 98 43 GLU B N 1
ATOM 782 C CA . GLU B 1 43 ? -1.252 2.176 -3.465 1 98 43 GLU B CA 1
ATOM 783 C C . GLU B 1 43 ? -1.508 1.019 -4.426 1 98 43 GLU B C 1
ATOM 785 O O . GLU B 1 43 ? -1.046 -0.101 -4.191 1 98 43 GLU B O 1
ATOM 790 N N . ASN B 1 44 ? -2.264 1.327 -5.504 1 97.69 44 ASN B N 1
ATOM 791 C CA . ASN B 1 44 ? -2.512 0.304 -6.512 1 97.69 44 ASN B CA 1
ATOM 792 C C . ASN B 1 44 ? -1.209 -0.221 -7.109 1 97.69 44 ASN B C 1
ATOM 794 O O . ASN B 1 44 ? -1.039 -1.43 -7.273 1 97.69 44 ASN B O 1
ATOM 798 N N . TYR B 1 45 ? -0.324 0.68 -7.445 1 98 45 TYR B N 1
ATOM 799 C CA . TYR B 1 45 ? 0.958 0.302 -8.031 1 98 45 TYR B CA 1
ATOM 800 C C . TYR B 1 45 ? 1.729 -0.628 -7.102 1 98 45 TYR B C 1
ATOM 802 O O . TYR B 1 45 ? 2.254 -1.655 -7.535 1 98 45 TYR B O 1
ATOM 810 N N . ILE B 1 46 ? 1.768 -0.276 -5.828 1 97.69 46 ILE B N 1
ATOM 811 C CA . ILE B 1 46 ? 2.514 -1.048 -4.84 1 97.69 46 ILE B CA 1
ATOM 812 C C . ILE B 1 46 ? 1.899 -2.439 -4.699 1 97.69 46 ILE B C 1
ATOM 814 O O . ILE B 1 46 ? 2.609 -3.445 -4.754 1 97.69 46 ILE B O 1
ATOM 818 N N . LEU B 1 47 ? 0.574 -2.518 -4.602 1 97.19 47 LEU B N 1
ATOM 819 C CA . LEU B 1 47 ? -0.086 -3.811 -4.453 1 97.19 47 LEU B CA 1
ATOM 820 C C . LEU B 1 47 ? 0.098 -4.664 -5.703 1 97.19 47 LEU B C 1
ATOM 822 O O . LEU B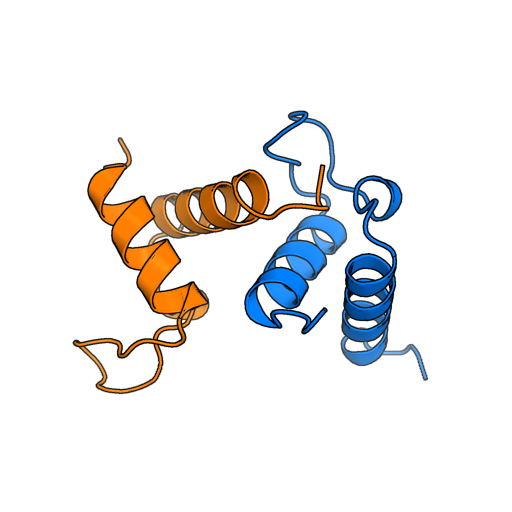 1 47 ? 0.356 -5.867 -5.609 1 97.19 47 LEU B O 1
ATOM 826 N N . GLU B 1 48 ? 0.026 -4.027 -6.914 1 95.62 48 GLU B N 1
ATOM 827 C CA . GLU B 1 48 ? 0.125 -4.742 -8.188 1 95.62 48 G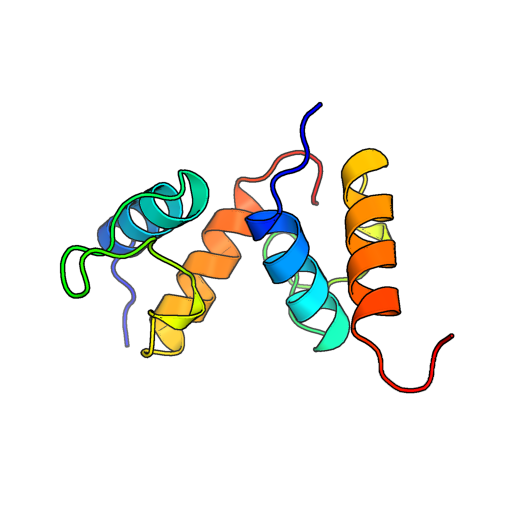LU B CA 1
ATOM 828 C C . GLU B 1 48 ? 1.532 -5.293 -8.398 1 95.62 48 GLU B C 1
ATOM 830 O O . GLU B 1 48 ? 1.711 -6.305 -9.078 1 95.62 48 GLU B O 1
A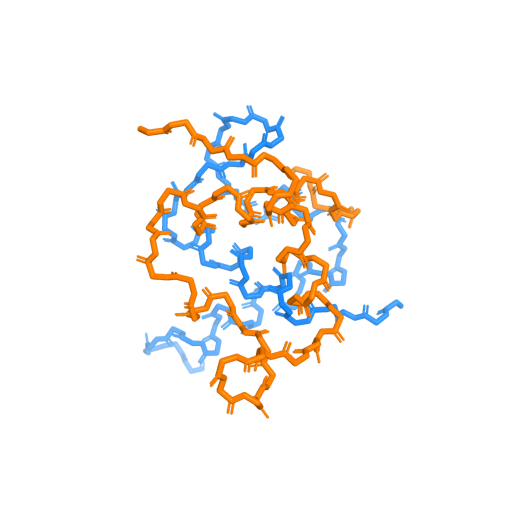TOM 835 N N . HIS B 1 49 ? 2.449 -4.727 -7.777 1 93.88 49 HIS B N 1
ATOM 836 C CA . HIS B 1 49 ? 3.832 -5.113 -8.031 1 93.88 49 HIS B CA 1
ATOM 837 C C . HIS B 1 49 ? 4.418 -5.871 -6.844 1 93.88 49 HIS B C 1
ATOM 839 O O . HIS B 1 49 ? 5.629 -6.09 -6.777 1 93.88 49 HIS B O 1
ATOM 845 N N . THR B 1 50 ? 3.607 -6.191 -5.852 1 91.62 50 THR B N 1
ATOM 846 C CA . THR B 1 50 ? 4.031 -7.031 -4.738 1 91.62 50 THR B CA 1
ATOM 847 C C . THR B 1 50 ? 3.707 -8.492 -5.008 1 91.62 50 THR B C 1
ATOM 849 O O . THR B 1 50 ? 2.553 -8.844 -5.266 1 91.62 50 THR B O 1
ATOM 852 N N . GLU B 1 51 ? 4.719 -9.172 -4.953 1 84.62 51 GLU B N 1
ATOM 853 C CA . GLU B 1 51 ? 4.523 -10.602 -5.16 1 84.62 51 GLU B CA 1
ATOM 854 C C . GLU B 1 51 ? 3.838 -11.25 -3.961 1 84.62 51 GLU B C 1
ATOM 856 O O . GLU B 1 51 ? 4.086 -10.867 -2.816 1 84.62 51 GLU B O 1
ATOM 861 N N . GLY B 1 52 ? 2.963 -12.164 -4.211 1 80.75 52 GLY B N 1
ATOM 862 C CA . GLY B 1 52 ? 2.328 -12.922 -3.141 1 80.75 52 GLY B CA 1
ATOM 863 C C . GLY B 1 52 ? 1.008 -12.32 -2.693 1 80.75 52 GLY B C 1
ATOM 864 O O . GLY B 1 52 ? 0.308 -12.898 -1.859 1 80.75 52 GLY B O 1
ATOM 865 N N . ILE B 1 53 ? 0.739 -11.156 -3.307 1 78.25 53 ILE B N 1
ATOM 866 C CA . ILE B 1 53 ? -0.564 -10.531 -3.098 1 78.25 53 ILE B CA 1
ATOM 867 C C . ILE B 1 53 ? -1.326 -10.477 -4.418 1 78.25 53 ILE B C 1
ATOM 869 O O . ILE B 1 53 ? -0.865 -9.852 -5.379 1 78.25 53 ILE B O 1
ATOM 873 N N . ILE B 1 54 ? -2.346 -11.281 -4.602 1 73.19 54 ILE B N 1
ATOM 874 C CA . ILE B 1 54 ? -3.018 -11.406 -5.891 1 73.19 54 ILE B CA 1
ATOM 875 C C . ILE B 1 54 ? -4.359 -10.68 -5.848 1 73.19 54 ILE B C 1
ATOM 877 O O . ILE B 1 54 ? -5.039 -10.68 -4.82 1 73.19 54 ILE B O 1
#

Foldseek 3Di:
DDDDVVVLVVLLVQQVVQHADPVVRHRRHLVVPPPPVSSVSNVVVNQVPDPPRD/DDDDVVVLVVLLVQQVVQHADPVVRGGRHLVVPPPPVSSVSNVVVNQVPDPPRD

Secondary structure (DSSP, 8-state):
-PPPHHHHHHHHHHHHTT-B-TTTSSBP-GGGB--HHHHHHHHHHHHHTSTT--/----HHHHHHHHHHHHTT-B-TTTSSB--GGG---HHHHHHHHHHHHHT-TTB-

Radius of gyration: 13.99 Å; Cα contacts (8 Å, |Δi|>4): 118; chains: 2; bounding box: 27×35×38 Å

Organism: NCBI:txid1533